Protein AF-A0A507EFT8-F1 (afdb_monomer_lite)

Organism: NCBI:txid109895

Secondary structure (DSSP, 8-state):
-HHHHHT---TTS-HHHHHHHHHHTTTTHHHH----TTS---HHHHHHHHHHHHHHHHHHTTT-HHHHHHHHHHHHHHHT-SHHHHHHHHHHHHHHHHHHHHHHT-

InterPro domains:
  IPR006674 HD domain [PF13023] (1-105)
  IPR039356 5'-deoxynucleotidase YfbR/HDDC2 [PTHR11845] (1-105)

Sequence (106 aa):
MAVLALLTTDSSLDRTRLTKMALVHDLAESIAGDITPHSGVSKDEKYKLERDGMEELVSLLGATPEALEIKALWEEYEAAATPEALYCKDLDKFEMIVQAVEYEKR

Foldseek 3Di:
DLVVLCVDPPPVDDSVLLSLLLVQQCVLCVFLNDDDPVNPADPVRSVVSSLVSLVVQCVVVVVDPVSVVSSVSNVCLVVVPDPSSVVSVVVVVVVVVVVVVVVVVD

Radius of gyration: 14.75 Å; chains: 1; bounding box: 27×39×42 Å

Structure (mmCIF, N/CA/C/O backbone):
data_AF-A0A507EFT8-F1
#
_entry.id   AF-A0A507EFT8-F1
#
loop_
_atom_site.group_PDB
_atom_site.id
_atom_site.type_symbol
_atom_site.label_atom_id
_atom_site.label_alt_id
_atom_site.label_comp_id
_atom_site.label_asym_id
_atom_site.label_entity_id
_atom_site.label_seq_id
_atom_site.pdbx_PDB_ins_code
_atom_site.Cartn_x
_atom_site.Cartn_y
_atom_site.Cartn_z
_atom_site.occupancy
_atom_site.B_iso_or_equiv
_atom_site.auth_seq_id
_atom_site.auth_comp_id
_atom_site.auth_asym_id
_atom_site.auth_atom_id
_atom_site.pdbx_PDB_model_num
ATOM 1 N N . MET A 1 1 ? -0.380 -3.581 7.960 1.00 90.69 1 MET A N 1
ATOM 2 C CA . MET A 1 1 ? -1.413 -4.347 7.218 1.00 90.69 1 MET A CA 1
ATOM 3 C C . MET A 1 1 ? -1.003 -5.743 6.751 1.00 90.69 1 MET A C 1
ATOM 5 O O . MET A 1 1 ? -1.799 -6.662 6.902 1.00 90.69 1 MET A O 1
ATOM 9 N N . ALA A 1 2 ? 0.205 -5.960 6.214 1.00 95.94 2 ALA A N 1
ATOM 10 C CA . ALA A 1 2 ? 0.573 -7.231 5.563 1.00 95.94 2 ALA A CA 1
ATOM 11 C C . ALA A 1 2 ? 0.356 -8.510 6.406 1.00 95.94 2 ALA A C 1
ATOM 13 O O . ALA A 1 2 ? -0.100 -9.523 5.883 1.00 95.94 2 ALA A O 1
ATOM 14 N N . VAL A 1 3 ? 0.616 -8.472 7.718 1.00 97.19 3 VAL A N 1
ATOM 15 C CA . VAL A 1 3 ? 0.349 -9.626 8.599 1.00 97.19 3 VAL A CA 1
ATOM 16 C C . VAL A 1 3 ? -1.149 -9.941 8.672 1.00 97.19 3 VAL A C 1
ATOM 18 O O . VAL A 1 3 ? -1.514 -11.108 8.607 1.00 97.19 3 VAL A O 1
ATOM 21 N N . LEU A 1 4 ? -2.022 -8.930 8.733 1.00 96.19 4 LEU A N 1
ATOM 22 C CA . LEU A 1 4 ? -3.477 -9.128 8.705 1.00 96.19 4 LEU A CA 1
ATOM 23 C C . LEU A 1 4 ? -3.930 -9.713 7.362 1.00 96.19 4 LEU A C 1
ATOM 25 O O . LEU A 1 4 ? -4.732 -10.643 7.340 1.00 96.19 4 LEU A O 1
ATOM 29 N N . ALA A 1 5 ? -3.351 -9.243 6.252 1.00 96.62 5 ALA A N 1
ATOM 30 C CA . ALA A 1 5 ? -3.607 -9.801 4.925 1.00 96.62 5 ALA A CA 1
ATOM 31 C C . ALA A 1 5 ? -3.255 -11.297 4.837 1.00 96.62 5 ALA A C 1
ATOM 33 O O . ALA A 1 5 ? -4.013 -12.074 4.260 1.00 96.62 5 ALA A O 1
ATOM 34 N N . LEU A 1 6 ? -2.156 -11.740 5.461 1.00 96.56 6 LEU A N 1
ATOM 35 C CA . LEU A 1 6 ? -1.773 -13.159 5.494 1.00 96.56 6 LEU A CA 1
ATOM 36 C C . LEU A 1 6 ? -2.775 -14.049 6.246 1.00 96.56 6 LEU A C 1
ATOM 38 O O . LEU A 1 6 ? -2.862 -15.248 5.956 1.00 96.56 6 LEU A O 1
ATOM 42 N N . LEU A 1 7 ? -3.516 -13.469 7.193 1.00 95.75 7 LEU A N 1
ATOM 43 C CA . LEU A 1 7 ? -4.516 -14.154 8.012 1.00 95.75 7 LEU A CA 1
ATOM 44 C C . LEU A 1 7 ? -5.887 -14.255 7.333 1.00 95.75 7 LEU A C 1
ATOM 46 O O . LEU A 1 7 ? -6.775 -14.909 7.883 1.00 95.75 7 LEU A O 1
ATOM 50 N N . THR A 1 8 ? -6.074 -13.656 6.149 1.00 94.44 8 THR A N 1
ATOM 51 C CA . THR A 1 8 ? -7.341 -13.796 5.425 1.00 94.44 8 THR A CA 1
ATOM 52 C C . THR A 1 8 ? -7.632 -15.264 5.115 1.00 94.44 8 THR A C 1
ATOM 54 O O . THR A 1 8 ? -6.763 -16.035 4.693 1.00 94.44 8 THR A O 1
ATOM 57 N N . THR A 1 9 ? -8.881 -15.656 5.339 1.00 95.06 9 THR A N 1
ATOM 58 C CA . THR A 1 9 ? -9.399 -16.992 5.014 1.00 95.06 9 THR A CA 1
ATOM 59 C C . THR A 1 9 ? -10.266 -16.981 3.759 1.00 95.06 9 THR A C 1
ATOM 61 O O . THR A 1 9 ? -10.712 -18.042 3.325 1.00 95.06 9 THR A O 1
ATOM 64 N N . ASP A 1 10 ? -10.467 -15.809 3.151 1.00 95.75 10 ASP A N 1
ATOM 65 C CA . ASP A 1 10 ? -11.221 -15.671 1.916 1.00 95.75 10 ASP A CA 1
ATOM 66 C C . ASP A 1 10 ? -10.426 -16.254 0.742 1.00 95.75 10 ASP A C 1
ATOM 68 O O . ASP A 1 10 ? -9.442 -15.686 0.270 1.00 95.75 10 ASP A O 1
ATOM 72 N N . SER A 1 11 ? -10.854 -17.429 0.285 1.00 94.56 11 SER A N 1
ATOM 73 C CA . SER A 1 11 ? -10.248 -18.137 -0.842 1.00 94.56 11 SER A CA 1
ATOM 74 C C . SER A 1 11 ? -10.504 -17.483 -2.203 1.00 94.56 11 SER A C 1
ATOM 76 O O . SER A 1 11 ? -9.930 -17.934 -3.190 1.00 94.56 11 SER A O 1
ATOM 78 N N . SER A 1 12 ? -11.387 -16.480 -2.281 1.00 96.81 12 SER A N 1
ATOM 79 C CA . SER A 1 12 ? -11.639 -15.737 -3.520 1.00 96.81 12 SER A CA 1
ATOM 80 C C . SER A 1 12 ? -10.589 -14.661 -3.806 1.00 96.81 12 SER A C 1
ATOM 82 O O . SER A 1 12 ? -10.522 -14.185 -4.936 1.00 96.81 12 SER A O 1
ATOM 84 N N . LEU A 1 13 ? -9.759 -14.317 -2.814 1.00 97.25 13 LEU A N 1
ATOM 85 C CA . LEU A 1 13 ? -8.718 -13.296 -2.922 1.00 97.25 13 LEU A CA 1
ATOM 86 C C . LEU A 1 13 ? -7.342 -13.909 -3.204 1.00 97.25 13 LEU A C 1
ATOM 88 O O . LEU A 1 13 ? -6.942 -14.902 -2.583 1.00 97.25 13 LEU A O 1
ATOM 92 N N . ASP A 1 14 ? -6.556 -13.258 -4.059 1.00 97.31 14 ASP A N 1
ATOM 93 C CA . ASP A 1 14 ? -5.129 -13.549 -4.181 1.00 97.31 14 ASP A CA 1
ATOM 94 C C . ASP A 1 14 ? -4.373 -12.973 -2.975 1.00 97.31 14 ASP A C 1
ATOM 96 O O . ASP A 1 14 ? -4.018 -11.793 -2.904 1.00 97.31 14 ASP A O 1
ATOM 100 N N . ARG A 1 15 ? -4.078 -13.849 -2.012 1.00 96.88 15 ARG A N 1
ATOM 101 C CA . ARG A 1 15 ? -3.351 -13.491 -0.789 1.00 96.88 15 ARG A CA 1
ATOM 102 C C . ARG A 1 15 ? -1.957 -12.931 -1.062 1.00 96.88 15 ARG A C 1
ATOM 104 O O . ARG A 1 15 ? -1.504 -12.057 -0.320 1.00 96.88 15 ARG A O 1
ATOM 111 N N . THR A 1 16 ? -1.254 -13.426 -2.079 1.00 96.75 16 THR A N 1
ATOM 112 C CA . THR A 1 16 ? 0.086 -12.933 -2.415 1.00 96.75 16 THR A CA 1
ATOM 113 C C . THR A 1 16 ? -0.008 -11.512 -2.946 1.00 96.75 16 THR A C 1
ATOM 115 O O . THR A 1 16 ? 0.735 -10.648 -2.475 1.00 96.75 16 THR A O 1
ATOM 118 N N . ARG A 1 17 ? -0.954 -11.246 -3.853 1.00 97.06 17 ARG A N 1
ATOM 119 C CA . ARG A 1 17 ? -1.222 -9.893 -4.356 1.00 97.06 17 ARG A CA 1
ATOM 120 C C . ARG A 1 17 ? -1.627 -8.947 -3.230 1.00 97.06 17 ARG A C 1
ATOM 122 O O . ARG A 1 17 ? -1.013 -7.893 -3.088 1.00 97.06 17 ARG A O 1
ATOM 129 N N . LEU A 1 18 ? -2.585 -9.348 -2.395 1.00 97.94 18 LEU A N 1
ATOM 130 C CA . LEU A 1 18 ? -3.057 -8.555 -1.259 1.00 97.94 18 LEU A CA 1
ATOM 131 C C . LEU A 1 18 ? -1.916 -8.217 -0.288 1.00 97.94 18 LEU A C 1
ATOM 133 O O . LEU A 1 18 ? -1.797 -7.083 0.164 1.00 97.94 18 LEU A O 1
ATOM 137 N N . THR A 1 19 ? -1.040 -9.183 0.006 1.00 98.12 19 THR A N 1
ATOM 138 C CA . THR A 1 19 ? 0.114 -8.960 0.891 1.00 98.12 19 THR A CA 1
ATOM 139 C C . THR A 1 19 ? 1.106 -7.976 0.273 1.00 98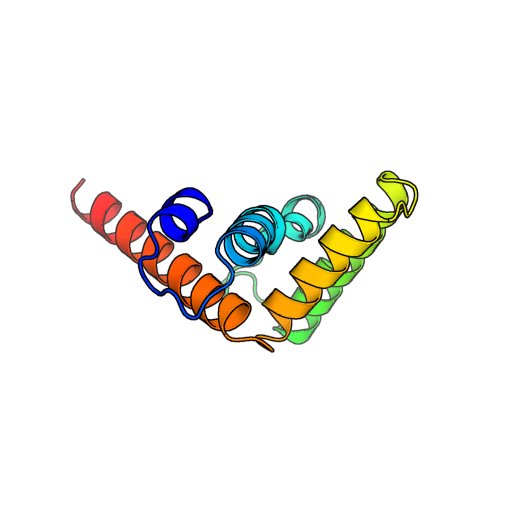.12 19 THR A C 1
ATOM 141 O O . THR A 1 19 ? 1.578 -7.084 0.972 1.00 98.12 19 THR A O 1
ATOM 144 N N . LYS A 1 20 ? 1.406 -8.098 -1.030 1.00 98.25 20 LYS A N 1
ATOM 145 C CA . LYS A 1 20 ? 2.264 -7.138 -1.744 1.00 98.25 20 LYS A CA 1
ATOM 146 C C . LYS A 1 20 ? 1.663 -5.733 -1.734 1.00 98.25 20 LYS A C 1
ATOM 148 O O . LYS A 1 20 ? 2.367 -4.788 -1.408 1.00 98.25 20 LYS A O 1
ATOM 153 N N . MET A 1 21 ? 0.369 -5.603 -2.025 1.00 98.44 21 MET A N 1
ATOM 154 C CA . MET A 1 21 ? -0.342 -4.323 -1.994 1.00 98.44 21 MET A CA 1
ATOM 155 C C . MET A 1 21 ? -0.286 -3.681 -0.602 1.00 98.44 21 MET A C 1
ATOM 157 O O . MET A 1 21 ? 0.124 -2.533 -0.466 1.00 98.44 21 MET A O 1
ATOM 161 N N . ALA A 1 22 ? -0.572 -4.457 0.445 1.00 98.19 22 ALA A N 1
ATOM 162 C CA . ALA A 1 22 ? -0.500 -4.004 1.830 1.00 98.19 22 ALA A CA 1
ATOM 163 C C . ALA A 1 22 ? 0.906 -3.545 2.263 1.00 98.19 22 ALA A C 1
ATOM 165 O O . ALA A 1 22 ? 1.024 -2.784 3.221 1.00 98.19 22 ALA A O 1
ATOM 166 N N . LEU A 1 23 ? 1.973 -4.009 1.601 1.00 98.06 23 LEU A N 1
ATOM 167 C CA . LEU A 1 23 ? 3.344 -3.557 1.860 1.00 98.06 23 LEU A CA 1
ATOM 168 C C . LEU A 1 23 ? 3.666 -2.212 1.201 1.00 98.06 23 LEU A C 1
ATOM 170 O O . LEU A 1 23 ? 4.544 -1.514 1.696 1.00 98.06 23 LEU A O 1
ATOM 174 N N . VAL A 1 24 ? 3.003 -1.870 0.092 1.00 97.69 24 VAL A N 1
ATOM 175 C CA . VAL A 1 24 ? 3.384 -0.719 -0.747 1.00 97.69 24 VAL A CA 1
ATOM 176 C C . VAL A 1 24 ? 2.356 0.410 -0.780 1.00 97.69 24 VAL A C 1
ATOM 178 O O . VAL A 1 24 ? 2.669 1.469 -1.314 1.00 97.69 24 VAL A O 1
ATOM 181 N N . HIS A 1 25 ? 1.156 0.208 -0.229 1.00 97.81 25 HIS A N 1
ATOM 182 C CA . HIS A 1 25 ? 0.058 1.179 -0.312 1.00 97.81 25 HIS A CA 1
ATOM 183 C C . HIS A 1 25 ? 0.423 2.592 0.185 1.00 97.81 25 HIS A C 1
ATOM 185 O O . HIS A 1 25 ? 0.150 3.551 -0.528 1.00 97.81 25 HIS A O 1
ATOM 191 N N . ASP A 1 26 ? 1.157 2.709 1.294 1.00 97.69 26 ASP A N 1
ATOM 192 C CA . ASP A 1 26 ? 1.612 4.003 1.840 1.00 97.69 26 ASP A CA 1
ATOM 193 C C . ASP A 1 26 ? 3.073 4.329 1.489 1.00 97.69 26 ASP A C 1
ATOM 195 O O . ASP A 1 26 ? 3.692 5.226 2.057 1.00 97.69 26 ASP A O 1
ATOM 199 N N . LEU A 1 27 ? 3.693 3.611 0.545 1.00 96.75 27 LEU A N 1
ATOM 200 C CA . LEU A 1 27 ? 5.118 3.804 0.248 1.00 96.75 27 LEU A CA 1
ATOM 201 C C . LEU A 1 27 ? 5.422 5.233 -0.244 1.00 96.75 27 LEU A C 1
ATOM 203 O O . LEU A 1 27 ? 6.491 5.776 0.049 1.00 96.75 27 LEU A O 1
ATOM 207 N N . ALA A 1 28 ? 4.470 5.859 -0.942 1.00 97.19 28 ALA A N 1
ATOM 208 C CA . ALA A 1 28 ? 4.567 7.243 -1.404 1.00 97.19 28 ALA A CA 1
ATOM 209 C C . ALA A 1 28 ? 4.699 8.263 -0.258 1.00 97.19 28 ALA A C 1
ATOM 211 O O . ALA A 1 28 ? 5.321 9.312 -0.442 1.00 97.19 28 ALA A O 1
ATOM 212 N N . GLU A 1 29 ? 4.187 7.952 0.936 1.00 97.38 29 GLU A N 1
ATOM 213 C CA . GLU A 1 29 ? 4.246 8.831 2.110 1.00 97.38 29 GLU A CA 1
ATOM 214 C C . GLU A 1 29 ? 5.676 9.027 2.625 1.00 97.38 29 GLU A C 1
ATOM 216 O O . GLU A 1 29 ? 5.968 10.014 3.297 1.00 97.38 29 GLU A O 1
ATOM 221 N N . SER A 1 30 ? 6.614 8.150 2.247 1.00 96.75 30 SER A N 1
ATOM 222 C CA . SER A 1 30 ? 8.041 8.363 2.522 1.00 96.75 30 SER A CA 1
ATOM 223 C C . SER A 1 30 ? 8.604 9.634 1.866 1.00 96.75 30 SER A C 1
ATOM 225 O O . SER A 1 30 ? 9.606 10.168 2.342 1.00 96.75 30 SER A O 1
ATOM 227 N N . ILE A 1 31 ? 7.949 10.129 0.807 1.00 96.69 31 ILE A N 1
ATOM 228 C CA . ILE A 1 31 ? 8.295 11.366 0.097 1.00 96.69 31 ILE A CA 1
ATOM 229 C C . ILE A 1 31 ? 7.223 12.437 0.324 1.00 96.69 31 ILE A C 1
ATOM 231 O O . ILE A 1 31 ? 7.554 13.569 0.672 1.00 96.69 31 ILE A O 1
ATOM 235 N N . ALA A 1 32 ? 5.942 12.089 0.158 1.00 95.75 32 ALA A N 1
ATOM 236 C CA . ALA A 1 32 ? 4.824 13.027 0.287 1.00 95.75 32 ALA A CA 1
ATOM 237 C C . ALA A 1 32 ? 4.522 13.430 1.746 1.00 95.75 32 ALA A C 1
ATOM 239 O O . ALA A 1 32 ? 3.915 14.477 1.983 1.00 95.75 32 ALA A O 1
ATOM 240 N N . GLY A 1 33 ? 4.972 12.628 2.716 1.00 95.62 33 GLY A N 1
ATOM 241 C CA . GLY A 1 33 ? 4.542 12.685 4.110 1.00 95.62 33 GLY A CA 1
ATOM 242 C C . GLY A 1 33 ? 3.179 12.018 4.331 1.00 95.62 33 GLY A C 1
ATOM 243 O O . GLY A 1 33 ? 2.417 11.818 3.390 1.00 95.62 33 GLY A O 1
ATOM 244 N N . ASP A 1 34 ? 2.868 11.712 5.592 1.00 95.94 34 ASP A N 1
ATOM 245 C CA . ASP A 1 34 ? 1.545 11.229 6.015 1.00 95.94 34 ASP A CA 1
ATOM 246 C C . ASP A 1 34 ? 0.545 12.405 6.038 1.00 95.94 34 ASP A C 1
ATOM 248 O O . ASP A 1 34 ? 0.542 13.264 6.933 1.00 95.94 34 ASP A O 1
ATOM 252 N N . ILE A 1 35 ? -0.276 12.493 4.987 1.00 94.12 35 ILE A N 1
ATOM 253 C CA . ILE A 1 35 ? -1.264 13.559 4.800 1.00 94.12 35 ILE A CA 1
ATOM 254 C C . ILE A 1 35 ? -2.603 13.137 5.411 1.00 94.12 35 ILE A C 1
ATOM 256 O O . ILE A 1 35 ? -3.453 12.506 4.779 1.00 94.12 35 ILE A O 1
ATOM 260 N N . THR A 1 36 ? -2.838 13.598 6.636 1.00 92.81 36 THR A N 1
ATOM 261 C CA . THR A 1 36 ? -4.095 13.367 7.357 1.00 92.81 36 THR A CA 1
ATOM 262 C C . THR A 1 36 ? -5.223 14.333 6.941 1.00 92.81 36 THR A C 1
ATOM 264 O O . THR A 1 36 ? -4.966 15.412 6.395 1.00 92.81 36 THR A O 1
ATOM 267 N N . PRO A 1 37 ? -6.495 14.051 7.297 1.00 89.94 37 PRO A N 1
ATOM 268 C CA . PRO A 1 37 ? -7.609 14.986 7.090 1.00 89.94 37 PRO A CA 1
ATOM 269 C C . PRO A 1 37 ? -7.443 16.361 7.761 1.00 89.94 37 PRO A C 1
ATOM 271 O O . PRO A 1 37 ? -8.111 17.318 7.371 1.00 89.94 37 PRO A O 1
ATOM 274 N N . HIS A 1 38 ? -6.566 16.476 8.765 1.00 92.56 38 HIS A N 1
ATOM 275 C CA . HIS A 1 38 ? -6.291 17.730 9.473 1.00 92.56 38 HIS A CA 1
ATOM 276 C C . HIS A 1 38 ? -5.176 18.556 8.818 1.00 92.56 38 HIS A C 1
ATOM 278 O O . HIS A 1 38 ? -4.953 19.697 9.218 1.00 92.56 38 HIS A O 1
ATOM 284 N N . SER A 1 39 ? -4.503 18.019 7.797 1.00 91.81 39 SER A N 1
ATOM 285 C CA . SER A 1 39 ? -3.400 18.690 7.102 1.00 91.81 39 SER A CA 1
ATOM 286 C C . SER A 1 39 ? -3.864 19.823 6.174 1.00 91.81 39 SER A C 1
ATOM 288 O O . SER A 1 39 ? -3.036 20.558 5.648 1.00 91.81 39 SER A O 1
ATOM 290 N N . GLY A 1 40 ? -5.176 19.987 5.957 1.00 94.19 40 GLY A N 1
ATOM 291 C CA . GLY A 1 40 ? -5.736 21.043 5.100 1.00 94.19 40 GLY A CA 1
ATOM 292 C C . GLY A 1 40 ? -5.497 20.841 3.598 1.00 94.19 40 GLY A C 1
ATOM 293 O O . GLY A 1 40 ? -5.787 21.737 2.810 1.00 94.19 40 GLY A O 1
ATOM 294 N N . VAL A 1 41 ? -4.990 19.671 3.207 1.00 94.62 41 VAL A N 1
ATOM 295 C CA . VAL A 1 41 ? -4.705 19.282 1.823 1.00 94.62 41 VAL A CA 1
ATOM 296 C C . VAL A 1 41 ? -5.946 18.629 1.214 1.00 94.62 41 VAL A C 1
ATOM 298 O O . VAL A 1 41 ? -6.601 17.794 1.842 1.00 94.62 41 VAL A O 1
ATOM 301 N N . SER A 1 42 ? -6.300 19.020 -0.011 1.00 95.50 42 SER A N 1
ATOM 302 C CA . SER A 1 42 ? -7.435 18.412 -0.719 1.00 95.50 42 SER A CA 1
ATOM 303 C C . SER A 1 42 ? -7.124 16.973 -1.150 1.00 95.50 42 SER A C 1
ATOM 305 O O . SER A 1 42 ? -5.964 16.606 -1.313 1.00 95.50 42 SER A O 1
ATOM 307 N N . LYS A 1 43 ? -8.150 16.147 -1.394 1.00 91.12 43 LYS A N 1
ATOM 308 C CA . LYS A 1 43 ? -7.938 14.768 -1.880 1.00 91.12 43 LYS A CA 1
ATOM 309 C C . LYS A 1 43 ? -7.167 14.719 -3.201 1.00 91.12 43 LYS A C 1
ATOM 311 O O . LYS A 1 43 ? -6.283 13.885 -3.348 1.00 91.12 43 LYS A O 1
ATOM 316 N N . ASP A 1 44 ? -7.477 15.626 -4.125 1.00 94.69 44 ASP A N 1
ATOM 317 C CA . ASP A 1 44 ? -6.818 15.684 -5.435 1.00 94.69 44 ASP A CA 1
ATOM 318 C C . ASP A 1 44 ? -5.344 16.090 -5.304 1.00 94.69 44 ASP A C 1
ATOM 320 O O . ASP A 1 44 ? -4.481 15.578 -6.015 1.00 94.69 44 ASP A O 1
ATOM 324 N N . GLU A 1 45 ? -5.044 16.994 -4.370 1.00 95.56 45 GLU A N 1
ATOM 325 C CA . GLU A 1 45 ? -3.675 17.412 -4.076 1.00 95.56 45 GLU A CA 1
ATOM 326 C C . GLU A 1 45 ? -2.883 16.316 -3.358 1.00 95.56 45 GLU A C 1
ATOM 328 O O . GLU A 1 45 ? -1.756 16.049 -3.764 1.00 95.56 45 GLU A O 1
ATOM 333 N N . LYS A 1 46 ? -3.485 15.622 -2.378 1.00 95.00 46 LYS A N 1
ATOM 334 C CA . LYS A 1 46 ? -2.900 14.428 -1.743 1.00 95.00 46 LYS A CA 1
ATOM 335 C C . LYS A 1 46 ? -2.533 13.391 -2.800 1.00 95.00 46 LYS A C 1
ATOM 337 O O . LYS A 1 46 ? -1.375 13.003 -2.893 1.00 95.00 46 LYS A O 1
ATOM 342 N N . TYR A 1 47 ? -3.493 13.024 -3.652 1.00 95.06 47 TYR A N 1
ATOM 343 C CA . TYR A 1 47 ? -3.270 12.052 -4.720 1.00 95.06 47 TYR A CA 1
ATOM 344 C C . TYR A 1 47 ? -2.139 12.479 -5.661 1.00 95.06 47 TYR A C 1
ATOM 346 O O . TYR A 1 47 ? -1.305 11.665 -6.048 1.00 95.06 47 TYR A O 1
ATOM 354 N N . LYS A 1 48 ? -2.077 13.767 -6.023 1.00 97.12 48 LYS A N 1
ATOM 355 C CA . LYS A 1 48 ? -0.997 14.291 -6.861 1.00 97.12 48 LYS A CA 1
ATOM 356 C C . LYS A 1 48 ? 0.367 14.168 -6.175 1.00 97.12 48 LYS A C 1
ATOM 358 O O . LYS A 1 48 ? 1.301 13.699 -6.814 1.00 97.12 48 LYS A O 1
ATOM 363 N N . LEU A 1 49 ? 0.479 14.579 -4.912 1.00 97.38 49 LEU A N 1
ATOM 364 C CA . LEU A 1 49 ? 1.727 14.503 -4.145 1.00 97.38 49 LEU A CA 1
ATOM 365 C C . LEU A 1 49 ? 2.209 13.057 -4.004 1.00 97.38 49 LEU A C 1
ATOM 367 O O . LEU A 1 49 ? 3.381 12.772 -4.232 1.00 97.38 49 LEU A O 1
ATOM 371 N N . GLU A 1 50 ? 1.300 12.137 -3.691 1.00 97.75 50 GLU A N 1
ATOM 372 C CA . GLU A 1 50 ? 1.626 10.718 -3.546 1.00 97.75 50 GLU A CA 1
ATOM 373 C C . GLU A 1 50 ? 1.997 10.074 -4.882 1.00 97.75 50 GLU A C 1
ATOM 375 O O . GLU A 1 50 ? 2.961 9.314 -4.954 1.00 97.75 50 GLU A O 1
ATOM 380 N N . ARG A 1 51 ? 1.301 10.425 -5.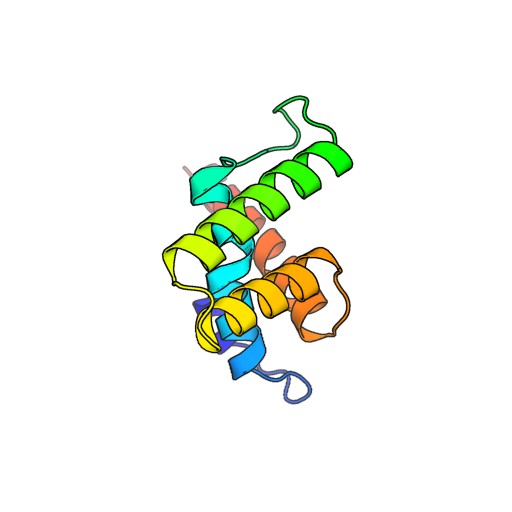969 1.00 97.56 51 ARG A N 1
ATOM 381 C CA . ARG A 1 51 ? 1.667 9.975 -7.315 1.00 97.56 51 ARG A CA 1
ATOM 382 C C . ARG A 1 51 ? 3.064 10.459 -7.698 1.00 97.56 51 ARG A C 1
ATOM 384 O O . ARG A 1 51 ? 3.861 9.659 -8.180 1.00 97.56 51 ARG A O 1
ATOM 391 N N . ASP A 1 52 ? 3.360 11.739 -7.485 1.00 97.94 52 ASP A N 1
ATOM 392 C CA . ASP A 1 52 ? 4.664 12.322 -7.808 1.00 97.94 52 ASP A CA 1
ATOM 393 C C . ASP A 1 52 ? 5.774 11.656 -6.952 1.00 97.94 52 ASP A C 1
ATOM 395 O O . ASP A 1 52 ? 6.837 11.313 -7.472 1.00 97.94 52 ASP A O 1
ATOM 399 N N . GLY A 1 53 ? 5.499 11.350 -5.676 1.00 97.81 53 GLY A N 1
ATOM 400 C CA . GLY A 1 53 ? 6.393 10.558 -4.820 1.00 97.81 53 GLY A CA 1
ATOM 401 C C . GLY A 1 53 ? 6.598 9.123 -5.322 1.00 97.81 53 GLY A C 1
ATOM 402 O O . GLY A 1 53 ? 7.721 8.620 -5.362 1.00 97.81 53 GLY A O 1
ATOM 403 N N . MET A 1 54 ? 5.541 8.456 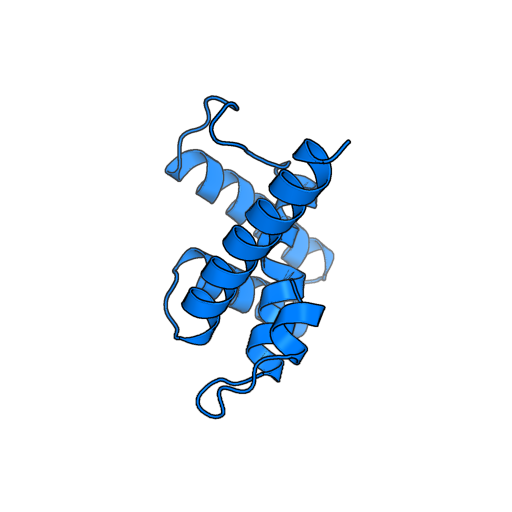-5.784 1.00 97.88 54 MET A N 1
ATOM 404 C CA . MET A 1 54 ? 5.651 7.120 -6.373 1.00 97.88 54 MET A CA 1
ATOM 405 C C . MET A 1 54 ? 6.475 7.128 -7.671 1.00 97.88 54 MET A C 1
ATOM 407 O O . MET A 1 54 ? 7.267 6.216 -7.908 1.00 97.88 54 MET A O 1
ATOM 411 N N . GLU A 1 55 ? 6.337 8.160 -8.507 1.00 97.69 55 GLU A N 1
ATOM 412 C CA . GLU A 1 55 ? 7.162 8.337 -9.709 1.00 97.69 55 GLU A CA 1
ATOM 413 C C . GLU A 1 55 ? 8.649 8.513 -9.367 1.00 97.69 55 GLU A C 1
ATOM 415 O O . GLU A 1 55 ? 9.506 7.899 -10.013 1.00 97.69 55 GLU A O 1
ATOM 420 N N . GLU A 1 56 ? 8.966 9.284 -8.324 1.00 97.75 56 GLU A N 1
ATOM 421 C CA . GLU A 1 56 ? 10.336 9.427 -7.827 1.00 97.75 56 GLU A CA 1
ATOM 422 C C . GLU A 1 56 ? 10.905 8.083 -7.349 1.00 97.75 56 GLU A C 1
ATOM 424 O O . GLU A 1 56 ? 12.003 7.701 -7.760 1.00 97.75 56 GLU A O 1
ATOM 429 N N . LEU A 1 57 ? 10.142 7.311 -6.569 1.00 96.94 57 LEU A N 1
ATOM 430 C CA . LEU A 1 57 ? 10.550 5.979 -6.110 1.00 96.94 57 LEU A CA 1
ATOM 431 C C . LEU A 1 57 ? 10.824 5.020 -7.274 1.00 96.94 57 LEU A C 1
ATOM 433 O O . LEU A 1 57 ? 11.841 4.324 -7.278 1.00 96.94 57 LEU A O 1
ATOM 437 N N . VAL A 1 58 ? 9.962 5.001 -8.294 1.00 97.31 58 VAL A N 1
ATOM 438 C CA . VAL A 1 58 ? 10.178 4.175 -9.493 1.00 97.31 58 VAL A CA 1
ATOM 439 C C . VAL A 1 58 ? 11.448 4.587 -10.232 1.00 97.31 58 VAL A C 1
ATOM 441 O O . VAL A 1 58 ? 12.200 3.722 -10.690 1.00 97.31 58 VAL A O 1
ATOM 444 N N . SER A 1 59 ? 11.710 5.891 -10.330 1.00 97.19 59 SER A N 1
ATOM 445 C CA . SER A 1 59 ? 12.931 6.424 -10.938 1.00 97.19 59 SER A CA 1
ATOM 446 C C . SER A 1 59 ? 14.185 6.005 -10.161 1.00 97.19 59 SER A C 1
ATOM 448 O O . SER A 1 59 ? 15.149 5.527 -10.761 1.00 97.19 59 SER A O 1
ATOM 450 N N . LEU A 1 60 ? 14.154 6.086 -8.825 1.00 96.19 60 LEU A N 1
ATOM 451 C CA . LEU A 1 60 ? 15.249 5.657 -7.944 1.00 96.19 60 LEU A CA 1
ATOM 452 C C . LEU A 1 60 ? 15.558 4.161 -8.073 1.00 96.19 60 LEU A C 1
ATOM 454 O O . LEU A 1 60 ? 16.720 3.759 -8.012 1.00 96.19 60 LEU A O 1
ATOM 458 N N . LEU A 1 61 ? 14.530 3.342 -8.294 1.00 95.19 61 LEU A N 1
ATOM 459 C CA . LEU A 1 61 ? 14.672 1.910 -8.553 1.00 95.19 61 LEU A CA 1
ATOM 460 C C . LEU A 1 61 ? 15.074 1.595 -10.005 1.00 95.19 61 LEU A C 1
ATOM 462 O O . LEU A 1 61 ? 15.202 0.428 -10.360 1.00 95.19 61 LEU A O 1
ATOM 466 N N . GLY A 1 62 ? 15.292 2.607 -10.850 1.00 96.88 62 GLY A N 1
ATOM 467 C CA . GLY A 1 62 ? 15.745 2.439 -12.231 1.00 96.88 62 GLY A CA 1
ATOM 468 C C . GLY A 1 62 ? 14.662 1.950 -13.193 1.00 96.88 62 GLY A C 1
ATOM 469 O O . GLY A 1 62 ? 14.997 1.381 -14.230 1.00 96.88 62 GLY A O 1
ATOM 470 N N . ALA A 1 63 ? 13.381 2.146 -12.858 1.00 95.69 63 ALA A N 1
ATOM 471 C CA . ALA A 1 63 ? 12.235 1.713 -13.660 1.00 95.69 63 ALA A CA 1
ATOM 472 C C . ALA A 1 63 ? 12.284 0.222 -14.063 1.00 95.69 63 ALA A C 1
ATOM 474 O O . ALA A 1 63 ? 11.891 -0.153 -15.171 1.00 95.69 63 ALA A O 1
ATOM 475 N N . THR A 1 64 ? 12.780 -0.639 -13.168 1.00 98.12 64 THR A N 1
ATOM 476 C CA . THR A 1 64 ? 12.786 -2.090 -13.389 1.00 98.12 64 THR A CA 1
ATOM 477 C C . THR A 1 64 ? 11.357 -2.648 -13.425 1.00 98.12 64 THR A C 1
ATOM 479 O O . THR A 1 64 ? 10.422 -1.992 -12.954 1.00 98.12 64 THR A O 1
ATOM 482 N N . PRO A 1 65 ? 11.147 -3.873 -13.942 1.00 98.06 65 PRO A N 1
ATOM 483 C CA . PRO A 1 65 ? 9.838 -4.522 -13.898 1.00 98.06 65 PRO A CA 1
ATOM 484 C C . PRO A 1 65 ? 9.227 -4.575 -12.490 1.00 98.06 65 PRO A C 1
ATOM 486 O O . PRO A 1 65 ? 8.025 -4.385 -12.337 1.00 98.06 65 PRO A O 1
ATOM 489 N N . GLU A 1 66 ? 10.050 -4.770 -11.460 1.00 96.94 66 GLU A N 1
ATOM 490 C CA . GLU A 1 66 ? 9.621 -4.796 -10.059 1.00 96.94 66 GLU A CA 1
ATOM 491 C C . GLU A 1 66 ? 9.196 -3.404 -9.572 1.00 96.94 66 GLU A C 1
ATOM 493 O O . GLU A 1 66 ? 8.191 -3.277 -8.877 1.00 96.94 66 GLU A O 1
ATOM 498 N N . ALA A 1 67 ? 9.905 -2.343 -9.974 1.00 97.50 67 ALA A N 1
ATOM 499 C CA . ALA A 1 67 ? 9.505 -0.969 -9.670 1.00 97.50 67 ALA A CA 1
ATOM 500 C C . ALA A 1 67 ? 8.151 -0.623 -10.313 1.00 97.50 67 ALA A C 1
ATOM 502 O O . ALA A 1 67 ? 7.292 0.001 -9.690 1.00 97.50 67 ALA A O 1
ATOM 503 N N . LEU A 1 68 ? 7.935 -1.079 -11.550 1.00 98.12 68 LEU A N 1
ATOM 504 C CA . LEU A 1 68 ? 6.658 -0.918 -12.244 1.00 98.12 68 LEU A CA 1
ATOM 505 C C . LEU A 1 68 ? 5.538 -1.743 -11.591 1.00 98.12 68 LEU A C 1
ATOM 507 O O . LEU A 1 68 ? 4.407 -1.266 -11.531 1.00 98.12 68 LEU A O 1
ATOM 511 N N . GLU A 1 69 ? 5.837 -2.936 -11.061 1.00 98.00 69 GLU A N 1
ATOM 512 C CA . GLU A 1 69 ? 4.882 -3.726 -10.268 1.00 98.00 69 GLU A CA 1
ATOM 513 C C . GLU A 1 69 ? 4.456 -2.971 -9.000 1.00 98.00 69 GLU A C 1
ATOM 515 O O . GLU A 1 69 ? 3.262 -2.890 -8.717 1.00 98.00 69 GLU A O 1
ATOM 520 N N . ILE A 1 70 ? 5.406 -2.376 -8.266 1.00 97.94 70 ILE A N 1
ATOM 521 C CA . ILE A 1 70 ? 5.127 -1.576 -7.061 1.00 97.94 70 ILE A CA 1
ATOM 522 C C . ILE A 1 70 ? 4.175 -0.423 -7.389 1.00 97.94 70 ILE A C 1
ATOM 524 O O . ILE A 1 70 ? 3.145 -0.273 -6.730 1.00 97.94 70 ILE A O 1
ATOM 528 N N . LYS A 1 71 ? 4.476 0.352 -8.439 1.00 98.19 71 LYS A N 1
ATOM 529 C CA . LYS A 1 71 ? 3.614 1.458 -8.875 1.00 98.19 71 LYS A CA 1
ATOM 530 C C . LYS A 1 71 ? 2.230 0.975 -9.296 1.00 98.19 71 LYS A C 1
ATOM 532 O O . LYS A 1 71 ? 1.244 1.586 -8.904 1.00 98.19 71 LYS A O 1
ATOM 537 N N . ALA A 1 72 ? 2.140 -0.124 -10.043 1.00 98.19 72 ALA A N 1
ATOM 538 C CA . ALA A 1 72 ? 0.854 -0.672 -10.470 1.00 98.19 72 ALA A CA 1
ATOM 539 C C . ALA A 1 72 ? -0.009 -1.131 -9.280 1.00 98.19 72 ALA A C 1
ATOM 541 O O . ALA A 1 72 ? -1.214 -0.892 -9.270 1.00 98.19 72 ALA A O 1
ATOM 542 N N . LEU A 1 73 ? 0.598 -1.757 -8.264 1.00 98.31 73 LEU A N 1
ATOM 543 C CA . LEU A 1 73 ? -0.098 -2.147 -7.033 1.00 98.31 73 LEU A CA 1
ATOM 544 C C . LEU A 1 73 ? -0.589 -0.930 -6.243 1.00 98.31 73 LEU A C 1
ATOM 546 O O . LEU A 1 73 ? -1.707 -0.950 -5.731 1.00 98.31 73 LEU A O 1
ATOM 550 N N . TRP A 1 74 ? 0.228 0.122 -6.158 1.00 98.38 74 TRP A N 1
ATOM 551 C CA . TRP A 1 74 ? -0.161 1.383 -5.529 1.00 98.38 74 TRP A CA 1
ATOM 552 C C . TRP A 1 74 ? -1.327 2.056 -6.274 1.00 98.38 74 TRP A C 1
ATOM 554 O O . TRP A 1 74 ? -2.322 2.423 -5.654 1.00 98.38 74 TRP A O 1
ATOM 564 N N . GLU A 1 75 ? -1.269 2.140 -7.608 1.00 98.00 75 GLU A N 1
ATOM 565 C CA . GLU A 1 75 ? -2.350 2.713 -8.426 1.00 98.00 75 GLU A CA 1
ATOM 566 C C . GLU A 1 75 ? -3.662 1.931 -8.283 1.00 98.00 75 GLU A C 1
ATOM 568 O O . GLU A 1 75 ? -4.738 2.523 -8.204 1.00 98.00 75 GLU A O 1
ATOM 573 N N . GLU A 1 76 ? -3.589 0.601 -8.228 1.00 98.19 76 GLU A N 1
ATOM 574 C CA . GLU A 1 76 ? -4.749 -0.262 -8.002 1.00 98.19 76 GLU A CA 1
ATOM 575 C C . GLU A 1 76 ? -5.363 -0.056 -6.614 1.00 98.19 76 GLU A C 1
ATOM 577 O O . GLU A 1 76 ? -6.592 0.009 -6.498 1.00 98.19 76 GLU A O 1
ATOM 582 N N . TYR A 1 77 ? -4.520 0.072 -5.581 1.00 98.38 77 TYR A N 1
ATOM 583 C CA . TYR A 1 77 ? -4.960 0.407 -4.230 1.00 98.38 77 TYR A CA 1
ATOM 584 C C . TYR A 1 77 ? -5.680 1.754 -4.217 1.00 98.38 77 TYR A C 1
ATOM 586 O O . TYR A 1 77 ? -6.814 1.828 -3.749 1.00 98.38 77 TYR A O 1
ATOM 594 N N . GLU A 1 78 ? -5.079 2.806 -4.775 1.00 97.12 78 GLU A N 1
ATOM 595 C CA . GLU A 1 78 ? -5.676 4.144 -4.813 1.00 97.12 78 GLU A CA 1
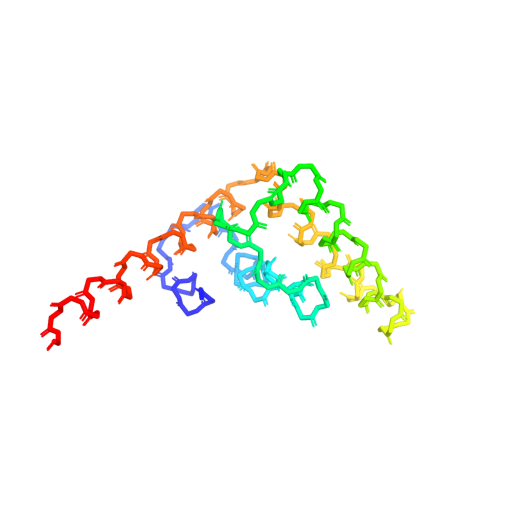ATOM 596 C C . GLU A 1 78 ? -6.996 4.180 -5.587 1.00 97.12 78 GLU A C 1
ATOM 598 O O . GLU A 1 78 ? -7.980 4.758 -5.118 1.00 97.12 78 GLU A O 1
ATOM 603 N N . ALA A 1 79 ? -7.062 3.485 -6.724 1.00 96.94 79 ALA A N 1
ATOM 604 C CA . ALA A 1 79 ? -8.273 3.387 -7.531 1.00 96.94 79 ALA A CA 1
ATOM 605 C C . ALA A 1 79 ? -9.374 2.518 -6.896 1.00 96.94 79 ALA A C 1
ATOM 607 O O . ALA A 1 79 ? -10.511 2.553 -7.371 1.00 96.94 79 ALA A O 1
ATOM 608 N N . ALA A 1 80 ? -9.056 1.729 -5.860 1.00 97.19 80 ALA A N 1
ATOM 609 C CA . ALA A 1 80 ? -9.959 0.751 -5.251 1.00 97.19 80 ALA A CA 1
ATOM 610 C C . ALA A 1 80 ? -10.624 -0.170 -6.299 1.00 97.19 80 ALA A C 1
ATOM 612 O O . ALA A 1 80 ? -11.819 -0.462 -6.235 1.00 97.19 80 ALA A O 1
ATOM 613 N N . ALA A 1 81 ? -9.848 -0.581 -7.308 1.00 96.06 81 ALA A N 1
ATOM 614 C CA . ALA A 1 81 ? -10.381 -1.163 -8.540 1.00 96.06 81 ALA A CA 1
ATOM 615 C C . ALA A 1 81 ? -10.667 -2.674 -8.460 1.00 96.06 81 ALA A C 1
ATOM 617 O O . ALA A 1 81 ? -11.385 -3.208 -9.307 1.00 96.06 81 ALA A O 1
ATOM 618 N N . THR A 1 82 ? -10.102 -3.369 -7.472 1.00 98.00 82 THR A N 1
ATOM 619 C CA . THR A 1 82 ? -10.168 -4.832 -7.335 1.00 98.00 82 THR A CA 1
ATOM 620 C C . THR A 1 82 ? -10.685 -5.255 -5.959 1.00 98.00 82 THR A C 1
ATOM 622 O O . THR A 1 82 ? -10.640 -4.462 -5.012 1.00 98.00 82 THR A O 1
ATOM 625 N N . PRO A 1 83 ? -11.170 -6.505 -5.811 1.00 98.00 83 PRO A N 1
ATOM 626 C CA . PRO A 1 83 ? -11.526 -7.059 -4.507 1.00 98.00 83 PRO A CA 1
ATOM 627 C C . PRO A 1 83 ? -10.376 -6.978 -3.498 1.00 98.00 83 PRO A C 1
ATOM 629 O O . PRO A 1 83 ? -10.603 -6.611 -2.349 1.00 98.00 83 PRO A O 1
ATOM 632 N N . GLU A 1 84 ? -9.139 -7.242 -3.926 1.00 98.19 84 GLU A N 1
ATOM 633 C CA . GLU A 1 84 ? -7.945 -7.114 -3.092 1.00 98.19 84 GLU A CA 1
ATOM 634 C C . GLU A 1 84 ? -7.708 -5.666 -2.651 1.00 98.19 84 GLU A C 1
ATOM 636 O O . GLU A 1 84 ? -7.420 -5.440 -1.478 1.00 98.19 84 GLU A O 1
ATOM 641 N N . ALA A 1 85 ? -7.875 -4.681 -3.540 1.00 98.25 85 ALA A N 1
ATOM 642 C CA . ALA A 1 85 ? -7.726 -3.267 -3.190 1.00 98.25 85 ALA A CA 1
ATOM 643 C C . ALA A 1 85 ? -8.775 -2.795 -2.184 1.00 98.25 85 ALA A C 1
ATOM 645 O O . ALA A 1 85 ? -8.441 -2.122 -1.206 1.00 98.25 85 ALA A O 1
ATOM 646 N N . LEU A 1 86 ? -10.032 -3.190 -2.386 1.00 98.19 86 LEU A N 1
ATOM 647 C CA . LEU A 1 86 ? -11.113 -2.905 -1.444 1.00 98.19 86 LEU A CA 1
ATOM 648 C C . LEU A 1 86 ? -10.835 -3.548 -0.082 1.00 98.19 86 LEU A C 1
ATOM 650 O O . LEU A 1 86 ? -10.886 -2.866 0.939 1.00 98.19 86 LEU A O 1
ATOM 654 N N . TYR A 1 87 ? -10.450 -4.826 -0.075 1.00 97.94 87 TYR A N 1
ATOM 655 C CA . TYR A 1 87 ? -10.112 -5.544 1.150 1.00 97.94 87 TYR A CA 1
ATOM 656 C C . TYR A 1 87 ? -8.912 -4.913 1.869 1.00 97.94 87 TYR A C 1
ATOM 658 O O . TYR A 1 87 ? -8.920 -4.774 3.089 1.00 97.94 87 TYR A O 1
ATOM 666 N N . CYS A 1 88 ? -7.887 -4.484 1.129 1.00 98.12 88 CYS A N 1
ATOM 667 C CA . CYS A 1 88 ? -6.723 -3.811 1.698 1.00 98.12 88 CYS A CA 1
ATOM 668 C C . CYS A 1 88 ? -7.103 -2.479 2.360 1.00 98.12 88 CYS A C 1
ATOM 670 O O . CYS A 1 88 ? -6.633 -2.209 3.463 1.00 98.12 88 CYS A O 1
ATOM 672 N N . LYS A 1 89 ? -7.988 -1.680 1.744 1.00 98.06 89 LYS A N 1
ATOM 673 C CA . LYS A 1 89 ? -8.498 -0.433 2.348 1.00 98.06 89 LYS A CA 1
ATOM 674 C C . LYS A 1 89 ? -9.323 -0.682 3.611 1.00 98.06 89 LYS A C 1
ATOM 676 O O . LYS A 1 89 ? -9.320 0.144 4.523 1.00 98.06 89 LYS A O 1
ATOM 681 N N . ASP A 1 90 ? -10.048 -1.795 3.668 1.00 97.62 90 ASP A N 1
ATOM 682 C CA . ASP A 1 90 ? -10.782 -2.179 4.872 1.00 97.62 90 ASP A CA 1
ATOM 683 C C . ASP A 1 90 ? -9.830 -2.615 5.992 1.00 97.62 90 ASP A C 1
ATOM 685 O O . ASP A 1 90 ? -10.030 -2.221 7.141 1.00 97.62 90 ASP A O 1
ATOM 689 N N . LEU A 1 91 ? -8.767 -3.362 5.666 1.00 97.62 91 LEU A N 1
ATOM 690 C CA . LEU A 1 91 ? -7.722 -3.714 6.630 1.00 97.62 91 LEU A CA 1
ATOM 691 C C . LEU A 1 91 ? -7.019 -2.480 7.198 1.00 97.62 91 LEU A C 1
ATOM 693 O O . LEU A 1 91 ? -6.816 -2.424 8.409 1.00 97.62 91 LEU A O 1
ATOM 697 N N . ASP A 1 92 ? -6.680 -1.518 6.341 1.00 97.81 92 ASP A N 1
ATOM 698 C CA . ASP A 1 92 ? -6.028 -0.261 6.716 1.00 97.81 92 ASP A CA 1
ATOM 69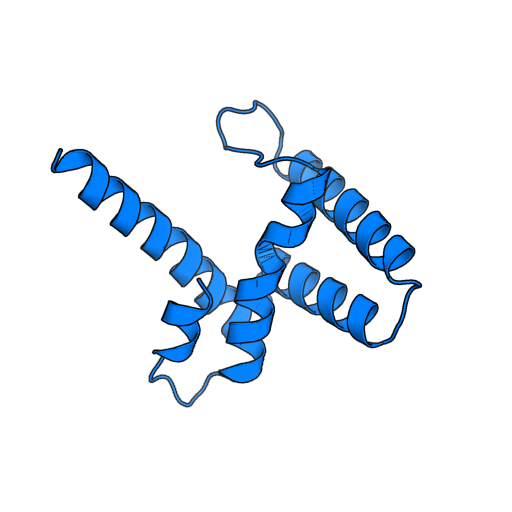9 C C . ASP A 1 92 ? -6.843 0.507 7.773 1.00 97.81 92 ASP A C 1
ATOM 701 O O . ASP A 1 92 ? -6.395 0.750 8.896 1.00 97.81 92 ASP A O 1
ATOM 705 N N . LYS A 1 93 ? -8.134 0.734 7.499 1.00 96.94 93 LYS A N 1
ATOM 706 C CA . LYS A 1 93 ? -9.047 1.357 8.473 1.00 96.94 93 LYS A CA 1
ATOM 707 C C . LYS A 1 93 ? -9.239 0.516 9.730 1.00 96.94 93 LYS A C 1
ATOM 709 O O . LYS A 1 93 ? -9.346 1.067 10.824 1.00 96.94 93 LYS A O 1
ATOM 714 N N . PHE A 1 94 ? -9.365 -0.802 9.581 1.00 97.44 94 PHE A N 1
ATOM 715 C CA . PHE A 1 94 ? -9.590 -1.698 10.709 1.00 97.44 94 PHE A CA 1
ATOM 716 C C . PHE A 1 94 ? -8.428 -1.635 11.699 1.00 97.44 94 PHE A C 1
ATOM 718 O O . PHE A 1 94 ? -8.661 -1.494 12.898 1.00 97.44 94 PHE A O 1
ATOM 725 N N . GLU A 1 95 ? -7.191 -1.706 11.214 1.00 97.50 95 GLU A N 1
ATOM 726 C CA . GLU A 1 95 ? -6.021 -1.652 12.084 1.00 97.50 95 GLU A CA 1
ATOM 727 C C . GLU A 1 95 ? -5.863 -0.286 12.750 1.00 97.50 95 GLU A C 1
ATOM 729 O O . GLU A 1 95 ? -5.657 -0.252 13.963 1.00 97.50 95 GLU A O 1
ATOM 734 N N . MET A 1 96 ? -6.110 0.810 12.021 1.00 96.69 96 MET A N 1
ATOM 735 C CA . MET A 1 96 ? -6.146 2.157 12.596 1.00 96.69 96 MET A CA 1
ATOM 736 C C . MET A 1 96 ? -7.127 2.233 13.783 1.00 96.69 96 MET A C 1
ATOM 738 O O . MET A 1 96 ? -6.803 2.784 14.838 1.00 96.69 96 MET A O 1
ATOM 742 N N . ILE A 1 97 ? -8.326 1.650 13.646 1.00 97.81 97 ILE A N 1
ATOM 743 C CA . ILE A 1 97 ? -9.339 1.616 14.715 1.00 97.81 97 ILE A CA 1
ATOM 744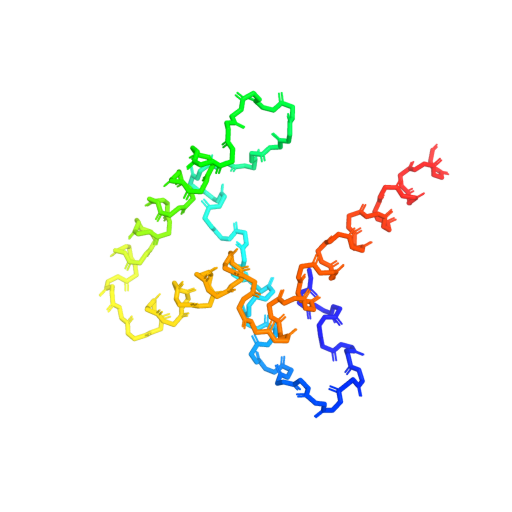 C C . ILE A 1 97 ? -8.887 0.731 15.882 1.00 97.81 97 ILE A C 1
ATOM 746 O O . ILE A 1 97 ? -9.032 1.129 17.038 1.00 97.81 97 ILE A O 1
ATOM 750 N N . VAL A 1 98 ? -8.333 -0.456 15.609 1.00 97.44 98 VAL A N 1
ATOM 751 C CA . VAL A 1 98 ? -7.793 -1.342 16.654 1.00 97.44 98 VAL A CA 1
ATOM 752 C C . VAL A 1 98 ? -6.716 -0.614 17.455 1.00 97.44 98 VAL A C 1
ATOM 754 O O . VAL A 1 98 ? -6.755 -0.623 18.685 1.00 97.44 98 VAL A O 1
ATOM 757 N N . GLN A 1 99 ? -5.799 0.073 16.774 1.00 97.56 99 GLN A N 1
ATOM 758 C CA . GLN A 1 99 ? -4.732 0.835 17.408 1.00 97.56 99 GLN A CA 1
ATOM 759 C C . GLN A 1 99 ? -5.277 1.993 18.259 1.00 97.56 99 GLN A C 1
ATOM 761 O O . GLN A 1 99 ? -4.784 2.214 19.367 1.00 97.56 99 GLN A O 1
ATOM 766 N N . ALA A 1 100 ? -6.316 2.693 17.792 1.00 97.56 100 ALA A N 1
ATOM 767 C CA . ALA A 1 100 ? -6.987 3.740 18.561 1.00 97.56 100 ALA A CA 1
ATOM 768 C C . ALA A 1 100 ? -7.627 3.194 19.850 1.00 97.56 100 ALA A C 1
ATOM 770 O O . ALA A 1 100 ? -7.390 3.740 20.925 1.00 97.56 100 ALA A O 1
ATOM 771 N N . VAL A 1 101 ? -8.355 2.074 19.770 1.00 98.12 101 VAL A N 1
ATOM 772 C CA . VAL A 1 101 ? -8.964 1.418 20.944 1.00 98.12 101 VAL A CA 1
ATOM 773 C C . VAL A 1 101 ? -7.903 0.972 21.955 1.00 98.12 101 VAL A C 1
ATOM 775 O O . VAL A 1 101 ? -8.105 1.092 23.162 1.00 98.12 101 VAL A O 1
ATOM 778 N N . GLU A 1 102 ? -6.756 0.462 21.498 1.00 97.75 102 GLU A N 1
ATOM 779 C CA . GLU A 1 102 ? -5.654 0.108 22.402 1.00 97.75 102 GLU A CA 1
ATOM 780 C C . GLU A 1 102 ? -5.011 1.335 23.066 1.00 97.75 102 GLU A C 1
ATOM 782 O O . GLU A 1 102 ? -4.568 1.243 24.214 1.00 97.75 102 GLU A O 1
ATOM 787 N N . TYR A 1 103 ? -4.984 2.489 22.392 1.00 97.69 103 TYR A N 1
ATOM 788 C CA . TYR A 1 103 ? -4.543 3.744 23.001 1.00 97.69 103 TYR A CA 1
ATOM 789 C C . TYR A 1 103 ? -5.533 4.284 24.038 1.00 97.69 103 TYR A C 1
ATOM 791 O O . TYR A 1 103 ? -5.084 4.768 25.071 1.00 97.69 103 TYR A O 1
ATOM 799 N N . GLU A 1 104 ? -6.845 4.146 23.831 1.00 97.19 104 GLU A N 1
ATOM 800 C CA . GLU A 1 104 ? -7.874 4.582 24.795 1.00 97.19 104 GLU A CA 1
ATOM 801 C C . GLU A 1 104 ? -7.856 3.806 26.122 1.00 97.19 104 GLU A C 1
ATOM 803 O O . GLU A 1 104 ? -8.348 4.292 27.140 1.00 97.19 104 GLU A O 1
ATOM 808 N N . LYS A 1 105 ? -7.308 2.585 26.132 1.00 94.62 105 LYS A N 1
ATOM 809 C CA . LYS A 1 105 ? -7.193 1.750 27.342 1.00 94.62 105 LYS A CA 1
ATOM 810 C C . LYS A 1 105 ? -6.061 2.179 28.282 1.00 94.62 105 LYS A C 1
ATOM 812 O O . LYS A 1 105 ? -5.946 1.601 29.366 1.00 94.62 105 LYS A O 1
ATOM 817 N N . ARG A 1 106 ? -5.197 3.101 27.855 1.00 73.00 106 ARG A N 1
ATOM 818 C CA . ARG A 1 106 ? -4.066 3.615 28.637 1.00 73.00 106 ARG A CA 1
ATOM 819 C C . ARG A 1 106 ? -4.406 4.960 29.257 1.00 73.00 106 ARG A C 1
ATOM 821 O O . ARG A 1 106 ? -3.991 5.151 30.421 1.00 73.00 106 ARG A O 1
#

pLDDT: mean 96.52, std 2.86, range [73.0, 98.44]